Protein AF-A0A9D1F932-F1 (afdb_monomer_lite)

Radius of gyration: 26.01 Å; chains: 1; bounding box: 68×45×58 Å

Structure (mmCIF, N/CA/C/O backbone):
data_AF-A0A9D1F932-F1
#
_entry.id   AF-A0A9D1F932-F1
#
loop_
_atom_site.group_PDB
_atom_site.id
_atom_site.type_symbol
_atom_site.label_atom_id
_atom_site.label_alt_id
_atom_site.label_comp_id
_atom_site.label_asym_id
_atom_site.label_entity_id
_atom_site.label_seq_id
_atom_site.pdbx_PDB_ins_code
_atom_site.Cartn_x
_atom_site.Cartn_y
_atom_site.Cartn_z
_atom_site.occupancy
_atom_site.B_iso_or_equiv
_atom_site.auth_seq_id
_atom_site.auth_comp_id
_atom_site.auth_asym_id
_atom_site.auth_atom_id
_atom_site.pdbx_PDB_model_num
ATOM 1 N N . MET A 1 1 ? 0.247 29.437 -12.022 1.00 40.56 1 MET A N 1
ATOM 2 C CA . MET A 1 1 ? 0.370 27.967 -12.127 1.00 40.56 1 MET A CA 1
ATOM 3 C C . MET A 1 1 ? 1.839 27.618 -11.950 1.00 40.56 1 MET A C 1
ATOM 5 O O . MET A 1 1 ? 2.619 27.821 -12.871 1.00 40.56 1 MET A O 1
ATOM 9 N N . SER A 1 2 ? 2.241 27.250 -10.732 1.00 41.25 2 SER A N 1
ATOM 10 C CA . SER A 1 2 ? 3.641 26.940 -10.422 1.00 41.25 2 SER A CA 1
ATOM 11 C C . SER A 1 2 ? 3.965 25.544 -10.950 1.00 41.25 2 SER A C 1
ATOM 13 O O . SER A 1 2 ? 3.364 24.570 -10.504 1.00 41.25 2 SER A O 1
ATOM 15 N N . LYS A 1 3 ? 4.870 25.451 -11.930 1.00 50.62 3 LYS A N 1
ATOM 16 C CA . LYS A 1 3 ? 5.501 24.184 -12.307 1.00 50.62 3 LYS A CA 1
ATOM 17 C C . LYS A 1 3 ? 6.439 23.800 -11.163 1.00 50.62 3 LYS A C 1
ATOM 19 O O . LYS A 1 3 ? 7.508 24.391 -11.034 1.00 50.62 3 LYS A O 1
ATOM 24 N N . SER A 1 4 ? 6.029 22.860 -10.317 1.00 46.94 4 SER A N 1
ATOM 25 C CA . SER A 1 4 ? 6.925 22.259 -9.334 1.00 46.94 4 SER A CA 1
ATOM 26 C C . SER A 1 4 ? 7.898 21.300 -10.025 1.00 46.94 4 SER A C 1
ATOM 28 O O . SER A 1 4 ? 7.599 20.624 -11.008 1.00 46.94 4 SER A O 1
ATOM 30 N N . ASN A 1 5 ? 9.118 21.346 -9.521 1.00 41.16 5 ASN A N 1
ATOM 31 C CA . ASN A 1 5 ? 10.350 20.840 -10.088 1.00 41.16 5 ASN A CA 1
ATOM 32 C C . ASN A 1 5 ? 10.421 19.293 -10.083 1.00 41.16 5 ASN A C 1
ATOM 34 O O . ASN A 1 5 ? 10.670 18.687 -9.049 1.00 41.16 5 ASN A O 1
ATOM 38 N N . GLY A 1 6 ? 10.187 18.661 -11.238 1.00 43.94 6 GLY A N 1
ATOM 39 C CA . GLY A 1 6 ? 11.101 17.709 -11.898 1.00 43.94 6 GLY A CA 1
ATOM 40 C C . GLY A 1 6 ? 11.571 16.404 -11.233 1.00 43.94 6 GLY A C 1
ATOM 41 O O . GLY A 1 6 ? 12.282 15.655 -11.898 1.00 43.94 6 GLY A O 1
ATOM 42 N N . GLY A 1 7 ? 11.213 16.076 -9.993 1.00 55.88 7 GLY 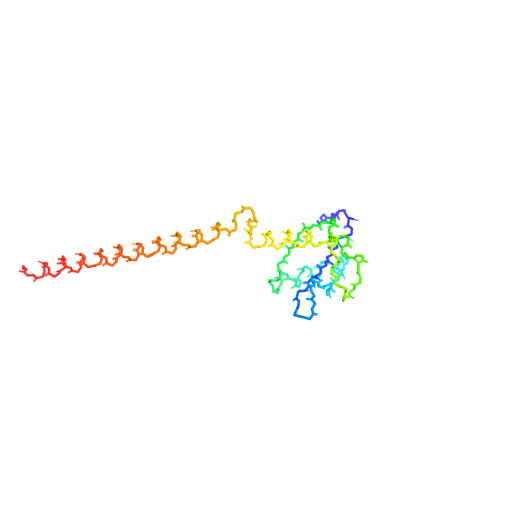A N 1
ATOM 43 C CA . GLY A 1 7 ? 11.316 14.690 -9.526 1.00 55.88 7 GLY A CA 1
ATOM 44 C C . GLY A 1 7 ? 10.251 13.881 -10.256 1.00 55.88 7 GLY A C 1
ATOM 45 O O . GLY A 1 7 ? 9.068 14.173 -10.093 1.00 55.88 7 GLY A O 1
ATOM 46 N N . ALA A 1 8 ? 10.634 12.933 -11.118 1.00 65.75 8 ALA A N 1
ATOM 47 C CA . ALA A 1 8 ? 9.661 12.111 -11.833 1.00 65.75 8 ALA A CA 1
ATOM 48 C C . ALA A 1 8 ? 8.780 11.386 -10.804 1.00 65.75 8 ALA A C 1
ATOM 50 O O . ALA A 1 8 ? 9.235 10.427 -10.189 1.00 65.75 8 ALA A O 1
ATOM 51 N N . ARG A 1 9 ? 7.550 11.877 -10.585 1.00 88.75 9 ARG A N 1
ATOM 52 C CA . ARG A 1 9 ? 6.581 11.269 -9.664 1.00 88.75 9 ARG A CA 1
ATOM 53 C C . ARG A 1 9 ? 6.374 9.819 -10.072 1.00 88.75 9 ARG A C 1
ATOM 55 O O . ARG A 1 9 ? 6.194 9.551 -11.259 1.00 88.75 9 ARG A O 1
ATOM 62 N N . ARG A 1 10 ? 6.419 8.907 -9.107 1.00 96.75 10 ARG A N 1
ATOM 63 C CA . ARG A 1 10 ? 6.234 7.470 -9.318 1.00 96.75 10 ARG A CA 1
ATOM 64 C C . ARG A 1 10 ? 5.051 7.000 -8.495 1.00 96.75 10 ARG A C 1
ATOM 66 O O . ARG A 1 10 ? 4.837 7.500 -7.397 1.00 96.75 10 ARG A O 1
ATOM 73 N N . ALA A 1 11 ? 4.303 6.050 -9.032 1.00 97.81 11 ALA A N 1
ATOM 74 C CA . ALA A 1 11 ? 3.234 5.380 -8.311 1.00 97.81 11 ALA A CA 1
ATOM 75 C C . ALA A 1 11 ? 3.286 3.892 -8.630 1.00 97.81 11 ALA A C 1
ATOM 77 O O . ALA A 1 11 ? 3.545 3.511 -9.774 1.00 97.81 11 ALA A O 1
ATOM 78 N N . VAL A 1 12 ? 3.035 3.074 -7.614 1.00 97.88 12 VAL A N 1
ATOM 79 C CA . VAL A 1 12 ? 2.965 1.619 -7.722 1.00 97.88 12 VAL A CA 1
ATOM 80 C C . VAL A 1 12 ? 1.724 1.163 -6.972 1.00 97.88 12 V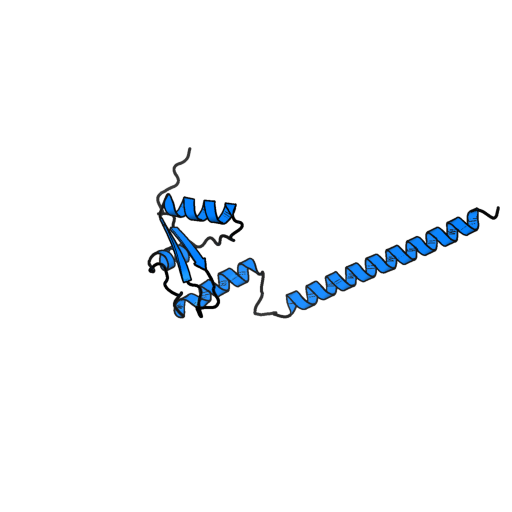AL A C 1
ATOM 82 O O . VAL A 1 12 ? 1.494 1.599 -5.846 1.00 97.88 12 VAL A O 1
ATOM 85 N N . ALA A 1 13 ? 0.922 0.309 -7.598 1.00 97.62 13 ALA A N 1
ATOM 86 C CA . ALA A 1 13 ? -0.228 -0.319 -6.968 1.00 97.62 13 ALA A CA 1
ATOM 87 C C . ALA A 1 13 ? 0.113 -1.766 -6.615 1.00 97.62 13 ALA A C 1
ATOM 89 O O . ALA A 1 13 ? 0.609 -2.521 -7.458 1.00 97.62 13 ALA A O 1
ATOM 90 N N . LEU A 1 14 ? -0.176 -2.136 -5.371 1.00 96.44 14 LEU A N 1
ATOM 91 C CA . LEU A 1 14 ? 0.036 -3.474 -4.836 1.00 96.44 14 LEU A CA 1
ATOM 92 C C . LEU A 1 14 ? -1.307 -4.160 -4.606 1.00 96.44 14 LEU A C 1
ATOM 94 O O . LEU A 1 14 ? -2.266 -3.526 -4.164 1.00 96.44 14 LEU A O 1
ATOM 98 N N . GLN A 1 15 ? -1.357 -5.461 -4.861 1.00 94.81 15 GLN A N 1
ATOM 99 C CA . GLN A 1 15 ? -2.515 -6.296 -4.575 1.00 94.81 15 GLN A CA 1
ATOM 100 C C . GLN A 1 15 ? -2.101 -7.506 -3.752 1.00 94.81 15 GLN A C 1
ATOM 102 O O . GLN A 1 15 ? -1.155 -8.203 -4.100 1.00 94.81 15 GLN A O 1
ATOM 107 N N . TYR A 1 16 ? -2.844 -7.776 -2.684 1.00 91.31 16 TYR A N 1
ATOM 108 C CA . TYR A 1 16 ? -2.760 -9.039 -1.961 1.00 91.31 16 TYR A CA 1
ATOM 109 C C . TYR A 1 16 ? -3.890 -9.958 -2.436 1.00 91.31 16 TYR A C 1
ATOM 111 O O . TYR A 1 16 ? -5.044 -9.531 -2.501 1.00 91.31 16 TYR A O 1
ATOM 119 N N . GLY A 1 17 ? -3.564 -11.199 -2.785 1.00 86.62 17 GLY A N 1
ATOM 120 C CA . GLY A 1 17 ? -4.517 -12.209 -3.248 1.00 86.62 17 GLY A CA 1
ATOM 121 C C . GLY A 1 17 ? -4.279 -13.542 -2.547 1.00 86.62 17 GLY A C 1
ATOM 122 O O . GLY A 1 17 ? -3.256 -13.729 -1.902 1.00 86.62 17 GLY A O 1
ATOM 123 N N . THR A 1 18 ? -5.214 -14.482 -2.667 1.00 86.44 18 THR A N 1
ATOM 124 C CA . THR A 1 18 ? -5.092 -15.814 -2.040 1.00 86.44 18 THR A CA 1
ATOM 125 C C . THR A 1 18 ? -4.105 -16.740 -2.751 1.00 86.44 18 THR A C 1
ATOM 127 O O . THR A 1 18 ? -3.733 -17.769 -2.200 1.00 86.44 18 THR A O 1
ATOM 130 N N . GLU A 1 19 ? -3.727 -16.411 -3.986 1.00 87.62 19 GLU A N 1
ATOM 131 C CA . GLU A 1 19 ? -2.835 -17.222 -4.826 1.00 87.62 19 GLU A CA 1
ATOM 132 C C . GLU A 1 19 ? -1.349 -16.963 -4.539 1.00 87.62 19 GLU A C 1
ATOM 134 O O . GLU A 1 19 ? -0.508 -17.803 -4.852 1.00 87.62 19 GLU A O 1
ATOM 139 N N . HIS A 1 20 ? -1.036 -15.826 -3.915 1.00 86.44 20 HIS A N 1
ATOM 140 C CA . HIS A 1 20 ? 0.324 -15.350 -3.688 1.00 86.44 20 HIS A CA 1
ATOM 141 C C . HIS A 1 20 ? 0.618 -15.235 -2.197 1.00 86.44 20 HIS A C 1
ATOM 143 O O . HIS A 1 20 ? -0.256 -14.894 -1.400 1.00 86.44 20 HIS A O 1
ATOM 149 N N . SER A 1 21 ? 1.863 -15.514 -1.812 1.00 87.19 21 SER A N 1
ATOM 150 C CA . SER A 1 21 ? 2.280 -15.409 -0.406 1.00 87.19 21 SER A CA 1
ATOM 151 C C . SER A 1 21 ? 2.613 -13.966 -0.015 1.00 87.19 21 SER A C 1
ATOM 153 O O . SER A 1 21 ? 2.445 -13.587 1.147 1.00 87.19 21 SER A O 1
ATOM 155 N N . ALA A 1 22 ? 3.018 -13.146 -0.988 1.00 92.88 22 ALA A N 1
ATOM 156 C CA . ALA A 1 22 ? 3.281 -11.720 -0.840 1.00 92.88 22 ALA A CA 1
ATOM 157 C C . ALA A 1 22 ? 2.373 -10.867 -1.745 1.00 92.88 22 ALA A C 1
ATOM 159 O O . ALA A 1 22 ? 1.797 -11.377 -2.709 1.00 92.88 22 ALA A O 1
ATOM 160 N N . PRO A 1 23 ? 2.246 -9.551 -1.478 1.00 94.81 23 PRO A N 1
ATOM 161 C CA . PRO A 1 23 ? 1.599 -8.654 -2.422 1.00 94.81 23 PRO A CA 1
ATOM 162 C C . PRO A 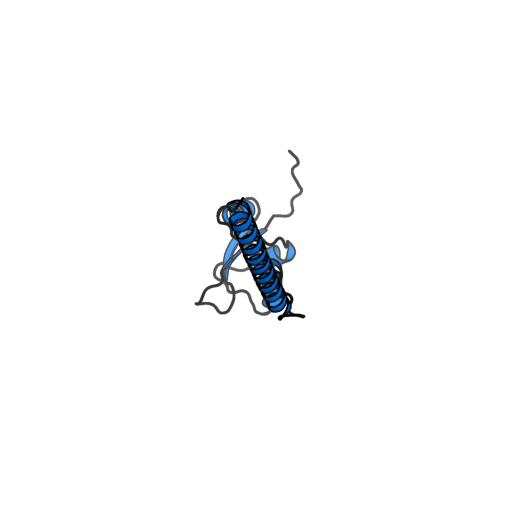1 23 ? 2.310 -8.663 -3.778 1.00 94.81 23 PRO A C 1
ATOM 164 O O . PRO A 1 23 ? 3.529 -8.813 -3.861 1.00 94.81 23 PRO A O 1
ATOM 167 N N . VAL A 1 24 ? 1.544 -8.436 -4.836 1.00 96.62 24 VAL A N 1
ATOM 168 C CA . VAL A 1 24 ? 2.012 -8.384 -6.220 1.00 96.62 24 VAL A CA 1
ATOM 169 C C . VAL A 1 24 ? 1.865 -6.972 -6.766 1.00 96.62 24 VAL A C 1
ATOM 171 O O . VAL A 1 24 ? 0.904 -6.267 -6.450 1.00 96.62 24 VAL A O 1
ATOM 174 N N . ILE A 1 25 ? 2.800 -6.559 -7.618 1.00 97.06 25 ILE A N 1
ATOM 175 C CA . ILE A 1 25 ? 2.711 -5.287 -8.336 1.00 97.06 25 ILE A CA 1
ATOM 176 C C . ILE A 1 25 ? 1.729 -5.421 -9.500 1.00 97.06 25 ILE A C 1
ATOM 178 O O . ILE A 1 25 ? 1.997 -6.129 -10.467 1.00 97.06 25 ILE A O 1
ATOM 182 N N . ILE A 1 26 ? 0.615 -4.693 -9.440 1.00 97.00 26 ILE A N 1
ATOM 183 C CA . ILE A 1 26 ? -0.438 -4.734 -10.470 1.00 97.00 26 ILE A CA 1
ATOM 184 C C . ILE A 1 26 ? -0.457 -3.497 -11.371 1.00 97.00 26 ILE A C 1
ATOM 186 O O . ILE A 1 26 ? -0.982 -3.547 -12.481 1.00 97.00 26 ILE A O 1
ATOM 190 N N . ALA A 1 27 ? 0.146 -2.393 -10.928 1.00 97.56 27 ALA A N 1
ATOM 191 C CA . ALA A 1 27 ? 0.368 -1.214 -11.755 1.00 97.56 27 ALA A CA 1
ATOM 192 C C . ALA A 1 27 ? 1.640 -0.485 -11.315 1.00 97.56 27 ALA A C 1
ATOM 194 O O . ALA A 1 27 ? 1.975 -0.463 -10.133 1.00 97.56 27 ALA A O 1
ATOM 195 N N . SER A 1 28 ? 2.326 0.146 -12.262 1.00 97.12 28 SER A N 1
ATOM 196 C CA . SER A 1 28 ? 3.488 1.000 -12.016 1.00 97.12 28 SER A CA 1
ATOM 197 C C . SER A 1 28 ? 3.521 2.094 -13.078 1.00 97.12 28 SER A C 1
ATOM 199 O O . SER A 1 28 ? 3.205 1.846 -14.244 1.00 97.12 28 SER A O 1
ATOM 201 N N . GLY A 1 29 ? 3.869 3.315 -12.688 1.00 95.56 29 GLY A N 1
ATOM 202 C CA . GLY A 1 29 ? 3.883 4.449 -13.600 1.00 95.56 29 GLY A CA 1
ATOM 203 C C . GLY A 1 29 ? 4.781 5.584 -13.142 1.00 95.56 29 GLY A C 1
ATOM 204 O O . GLY A 1 29 ? 5.169 5.675 -11.977 1.00 95.56 29 GLY A O 1
ATOM 205 N N . MET A 1 30 ? 5.094 6.471 -14.087 1.00 95.69 30 MET A N 1
ATOM 206 C CA . MET A 1 30 ? 5.869 7.689 -13.856 1.00 95.69 30 MET A CA 1
ATOM 207 C C . MET A 1 30 ? 5.178 8.907 -14.473 1.00 95.69 30 MET A C 1
ATOM 209 O O . MET A 1 30 ? 4.451 8.779 -15.462 1.00 95.69 30 MET A O 1
ATOM 213 N N . GLY A 1 31 ? 5.428 10.092 -13.915 1.00 94.62 31 GLY A N 1
ATOM 214 C CA . GLY A 1 31 ? 4.879 11.356 -14.410 1.00 94.62 31 GLY A CA 1
ATOM 215 C C . GLY A 1 31 ? 3.354 11.303 -14.507 1.00 94.62 31 GLY A C 1
ATOM 216 O O . GLY A 1 31 ? 2.689 10.894 -13.561 1.00 94.62 31 GLY A O 1
ATOM 217 N N . ASN A 1 32 ? 2.805 11.644 -15.674 1.00 95.06 32 ASN A N 1
ATOM 218 C CA . ASN A 1 32 ? 1.356 11.661 -15.908 1.00 95.06 32 ASN A CA 1
ATOM 219 C C . ASN A 1 32 ? 0.681 10.302 -15.640 1.00 95.06 32 ASN A C 1
ATOM 221 O O . ASN A 1 32 ? -0.460 10.264 -15.191 1.00 95.06 32 ASN A O 1
ATOM 225 N N . LEU A 1 33 ? 1.369 9.180 -15.893 1.00 95.88 33 LEU A N 1
ATOM 226 C CA . LEU A 1 33 ? 0.802 7.860 -15.602 1.00 95.88 33 LEU A CA 1
ATOM 227 C C . LEU A 1 33 ? 0.727 7.611 -14.092 1.00 95.88 33 LEU A C 1
ATOM 229 O O . LEU A 1 33 ? -0.264 7.067 -13.618 1.00 95.88 33 LEU A O 1
ATOM 233 N N . ALA A 1 34 ? 1.740 8.045 -13.335 1.00 97.19 34 ALA A N 1
ATOM 234 C CA . ALA A 1 34 ? 1.702 7.974 -11.876 1.00 97.19 34 ALA A CA 1
ATOM 235 C C . ALA A 1 34 ? 0.546 8.809 -11.312 1.00 97.19 34 ALA A C 1
ATOM 237 O O . ALA A 1 34 ? -0.175 8.348 -10.432 1.00 97.19 34 ALA A O 1
ATOM 238 N N . GLU A 1 35 ? 0.331 10.007 -11.863 1.00 95.75 35 GLU A N 1
ATOM 239 C CA . GLU A 1 35 ? -0.803 10.863 -11.503 1.00 95.75 35 GLU A CA 1
ATOM 240 C C . GLU A 1 35 ? -2.136 10.158 -11.749 1.00 95.75 35 GLU A C 1
ATOM 242 O O . GLU A 1 35 ? -2.983 10.142 -10.859 1.00 95.75 35 GLU A O 1
ATOM 247 N N . LYS A 1 36 ? -2.290 9.495 -12.903 1.00 97.50 36 LYS A N 1
ATOM 248 C CA . LYS A 1 36 ? -3.525 8.772 -13.215 1.00 97.50 36 LYS A CA 1
ATOM 249 C C . LYS A 1 36 ? -3.753 7.558 -12.312 1.00 97.50 36 LYS A C 1
ATOM 251 O O . LYS A 1 36 ? -4.893 7.291 -11.949 1.00 97.50 36 LYS A O 1
ATOM 256 N N . ILE A 1 37 ? -2.694 6.843 -11.921 1.00 97.94 37 ILE A N 1
ATOM 257 C CA . ILE A 1 37 ? -2.790 5.730 -10.959 1.00 97.94 37 ILE A CA 1
ATOM 258 C C . ILE A 1 37 ? -3.325 6.238 -9.615 1.00 97.94 37 ILE A C 1
ATOM 260 O O . ILE A 1 37 ? -4.251 5.649 -9.065 1.00 97.94 37 ILE A O 1
ATOM 264 N N . VAL A 1 38 ? -2.773 7.344 -9.107 1.00 97.12 38 VAL A N 1
ATOM 265 C CA . VAL A 1 38 ? -3.195 7.954 -7.835 1.00 97.12 38 VAL A CA 1
ATOM 266 C C . VAL A 1 38 ? -4.630 8.481 -7.916 1.00 97.12 38 VAL A C 1
ATOM 268 O O . VAL A 1 38 ? -5.409 8.272 -6.990 1.00 97.12 38 VAL A O 1
ATOM 271 N N . GLU A 1 39 ? -4.998 9.124 -9.025 1.00 97.69 39 GLU A N 1
ATOM 272 C CA . GLU A 1 39 ? -6.362 9.604 -9.276 1.00 97.69 39 GLU A CA 1
ATOM 273 C C . GLU A 1 39 ? -7.369 8.447 -9.219 1.00 97.69 39 GLU A C 1
ATOM 275 O O . GLU A 1 39 ? -8.300 8.483 -8.418 1.00 97.69 39 GLU A O 1
ATOM 280 N N . VAL A 1 40 ? -7.128 7.374 -9.981 1.00 98.12 40 VAL A N 1
ATOM 281 C CA . VAL A 1 40 ? -8.005 6.192 -10.008 1.00 98.12 40 VAL A CA 1
ATOM 282 C C . VAL A 1 40 ? -8.063 5.509 -8.640 1.00 98.12 40 VAL A C 1
ATOM 284 O O . VAL A 1 40 ? -9.140 5.095 -8.211 1.00 98.12 40 VAL A O 1
ATOM 287 N N . ALA A 1 41 ? -6.937 5.405 -7.928 1.00 97.94 41 ALA A N 1
ATOM 288 C CA . ALA A 1 41 ? -6.909 4.864 -6.572 1.00 97.94 41 ALA A CA 1
ATOM 289 C C . ALA A 1 41 ? -7.816 5.675 -5.630 1.00 97.94 41 ALA A C 1
ATOM 291 O O . ALA A 1 41 ? -8.670 5.098 -4.955 1.00 97.94 41 ALA A O 1
ATOM 292 N N . SER A 1 42 ? -7.700 7.006 -5.649 1.00 97.38 42 SER A N 1
ATOM 293 C CA . SER A 1 42 ? -8.526 7.894 -4.827 1.00 97.38 42 SER A CA 1
ATOM 294 C C . SER A 1 42 ? -10.011 7.806 -5.180 1.00 97.38 42 SER A C 1
ATOM 296 O O . SER A 1 42 ? -10.845 7.788 -4.278 1.00 97.38 42 SER A O 1
ATOM 298 N N . GLU A 1 43 ? -10.355 7.738 -6.468 1.00 98.12 43 GLU A N 1
ATOM 299 C CA . GLU A 1 43 ? -11.744 7.617 -6.937 1.00 98.12 43 GLU A CA 1
ATOM 300 C C . GLU A 1 43 ? -12.406 6.314 -6.469 1.00 98.12 43 GLU A C 1
ATOM 302 O O . GLU A 1 43 ? -13.614 6.278 -6.242 1.00 98.12 43 GLU A O 1
ATOM 307 N N . ASN A 1 44 ? -11.617 5.252 -6.289 1.00 98.12 44 ASN A N 1
ATOM 308 C CA . ASN A 1 44 ? -12.095 3.928 -5.891 1.00 98.12 44 ASN A CA 1
ATOM 309 C C . ASN A 1 44 ? -11.894 3.628 -4.396 1.00 98.12 44 ASN A C 1
ATOM 311 O O . ASN A 1 44 ? -12.126 2.500 -3.962 1.00 98.12 44 ASN A O 1
ATOM 315 N N . GLY A 1 45 ? -11.458 4.608 -3.598 1.00 96.88 45 GLY A N 1
ATOM 316 C CA . GLY A 1 45 ? -11.224 4.423 -2.163 1.00 96.88 45 GLY A CA 1
ATOM 317 C C . GLY A 1 45 ? -10.055 3.487 -1.835 1.00 96.88 45 GLY A C 1
ATOM 318 O O . GLY A 1 45 ? -10.015 2.914 -0.747 1.00 96.88 45 GLY A O 1
ATOM 319 N N . VAL A 1 46 ? -9.107 3.317 -2.760 1.00 96.94 46 VAL A N 1
ATOM 320 C CA . VAL A 1 46 ? -7.860 2.590 -2.507 1.00 96.94 46 VAL A CA 1
ATOM 321 C C . VAL A 1 46 ? -6.933 3.500 -1.691 1.00 96.94 46 VAL A C 1
ATOM 323 O O . VAL A 1 46 ? -6.668 4.628 -2.114 1.00 96.94 46 VAL A O 1
ATOM 326 N N . PRO A 1 47 ? -6.435 3.053 -0.526 1.00 95.75 47 PRO A N 1
ATOM 327 C CA . PRO A 1 47 ? -5.588 3.876 0.329 1.00 95.75 47 PRO A CA 1
ATOM 328 C C . PRO A 1 47 ? -4.241 4.182 -0.344 1.00 95.75 47 PRO A C 1
ATOM 330 O O . PRO A 1 47 ? -3.624 3.310 -0.955 1.00 95.75 47 PRO A O 1
ATOM 333 N N . ILE A 1 48 ? -3.779 5.429 -0.216 1.00 96.69 48 ILE A N 1
ATOM 334 C CA . ILE A 1 48 ? -2.541 5.926 -0.833 1.00 96.69 48 ILE A CA 1
ATOM 335 C C . ILE A 1 48 ? -1.517 6.209 0.265 1.00 96.69 48 ILE A C 1
ATOM 337 O O . ILE A 1 48 ? -1.799 6.954 1.203 1.00 96.69 48 ILE A O 1
ATOM 341 N N . TYR A 1 49 ? -0.334 5.608 0.140 1.00 96.31 49 TYR A N 1
ATOM 342 C CA . TYR A 1 49 ? 0.808 5.826 1.025 1.00 96.31 49 TYR A CA 1
ATOM 343 C C . TYR A 1 49 ? 1.914 6.554 0.257 1.00 96.31 49 TYR A C 1
ATOM 345 O O . TYR A 1 49 ? 2.316 6.107 -0.819 1.00 96.31 49 TYR A O 1
ATOM 353 N N . GLU A 1 50 ? 2.387 7.683 0.785 1.00 95.12 50 GLU A N 1
ATOM 354 C CA . GLU A 1 50 ? 3.390 8.516 0.120 1.00 95.12 50 GLU A CA 1
ATOM 355 C C . GLU A 1 50 ? 4.794 8.227 0.663 1.00 95.12 50 GLU A C 1
ATOM 357 O O . GLU A 1 50 ? 5.158 8.669 1.750 1.00 95.12 50 GLU A O 1
ATOM 362 N N . ASP A 1 51 ? 5.598 7.518 -0.131 1.00 95.19 51 ASP A N 1
ATOM 363 C CA . ASP A 1 51 ? 7.031 7.327 0.104 1.00 95.19 51 ASP A CA 1
ATOM 364 C C . ASP A 1 51 ? 7.782 7.337 -1.234 1.00 95.19 51 ASP A C 1
ATOM 366 O O . ASP A 1 51 ? 7.654 6.431 -2.063 1.00 95.19 51 ASP A O 1
ATOM 370 N N . ASN A 1 52 ? 8.588 8.379 -1.448 1.00 92.69 52 ASN A N 1
ATOM 371 C CA . ASN A 1 52 ? 9.338 8.566 -2.690 1.00 92.69 52 ASN A CA 1
ATOM 372 C C . ASN A 1 52 ? 10.407 7.486 -2.918 1.00 92.69 52 ASN A C 1
ATOM 374 O O . ASN A 1 52 ? 10.640 7.081 -4.062 1.00 92.69 52 ASN A O 1
ATOM 378 N N . SER A 1 53 ? 11.073 7.035 -1.856 1.00 93.75 53 SER A N 1
ATOM 379 C CA . SER A 1 53 ? 12.152 6.050 -1.939 1.00 93.75 53 SER A CA 1
ATOM 380 C C . SER A 1 53 ? 11.579 4.679 -2.268 1.00 93.75 53 SER A C 1
ATOM 382 O O . SER A 1 53 ? 12.010 4.043 -3.233 1.00 93.75 53 SER A O 1
ATOM 384 N N . LEU A 1 54 ? 10.547 4.261 -1.534 1.00 95.00 54 LEU A N 1
ATOM 385 C CA . LEU A 1 54 ? 9.878 2.985 -1.744 1.00 95.00 54 LEU A CA 1
ATOM 386 C C . LEU A 1 54 ? 9.188 2.935 -3.108 1.00 95.00 54 LEU A C 1
ATOM 388 O O . LEU A 1 54 ? 9.391 1.977 -3.852 1.00 95.00 54 LEU A O 1
ATOM 392 N N . ALA A 1 55 ? 8.463 3.988 -3.503 1.00 95.75 55 ALA A N 1
ATOM 393 C CA . ALA A 1 55 ? 7.865 4.064 -4.836 1.00 95.75 55 ALA A CA 1
ATOM 394 C C . ALA A 1 55 ? 8.930 3.960 -5.941 1.00 95.75 55 ALA A C 1
ATOM 396 O O . ALA A 1 55 ? 8.708 3.308 -6.962 1.00 95.75 55 ALA A O 1
ATOM 397 N N . THR A 1 56 ? 10.113 4.549 -5.736 1.00 95.00 56 THR A N 1
ATOM 398 C CA . THR A 1 56 ? 11.230 4.446 -6.684 1.00 95.00 56 THR A CA 1
ATOM 399 C C . THR A 1 56 ? 11.776 3.031 -6.789 1.00 95.00 56 THR A C 1
ATOM 401 O O . THR A 1 56 ? 11.980 2.565 -7.910 1.00 95.00 56 THR A O 1
ATOM 404 N N . VAL A 1 57 ? 11.981 2.338 -5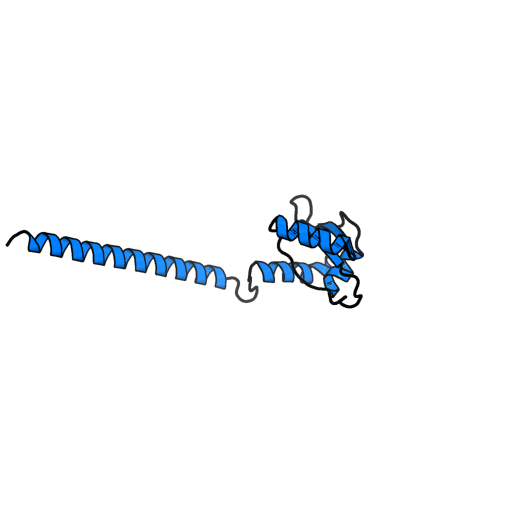.670 1.00 95.00 57 VAL A N 1
ATOM 405 C CA . VAL A 1 57 ? 12.450 0.943 -5.660 1.00 95.00 57 VAL A CA 1
ATOM 406 C C . VAL A 1 57 ? 11.413 0.022 -6.302 1.00 95.00 57 VAL A C 1
ATOM 408 O O . VAL A 1 57 ? 11.728 -0.683 -7.258 1.00 95.00 57 VAL A O 1
ATOM 411 N N . LEU A 1 58 ? 10.160 0.085 -5.851 1.00 95.88 58 LEU A N 1
ATOM 412 C CA . LEU A 1 58 ? 9.088 -0.788 -6.334 1.00 95.88 58 LEU A CA 1
ATOM 413 C C . LEU A 1 58 ? 8.784 -0.572 -7.819 1.00 95.88 58 LEU A C 1
ATOM 415 O O . LEU A 1 58 ? 8.522 -1.520 -8.547 1.00 95.88 58 LEU A O 1
ATOM 419 N N . SER A 1 59 ? 8.869 0.665 -8.309 1.00 95.31 59 SER A N 1
ATOM 420 C CA . SER A 1 59 ? 8.580 0.960 -9.719 1.00 95.31 59 SER A CA 1
ATOM 421 C C . SER A 1 59 ? 9.597 0.386 -10.713 1.00 95.31 59 SER A C 1
ATOM 423 O O . SER A 1 59 ? 9.328 0.390 -11.912 1.00 95.31 59 SER A O 1
ATOM 425 N N . GLN A 1 60 ? 10.769 -0.054 -10.239 1.00 93.94 60 GLN A N 1
ATOM 426 C CA . GLN A 1 60 ? 11.790 -0.717 -11.060 1.00 93.94 60 GLN A CA 1
ATOM 427 C C . GLN A 1 60 ? 11.514 -2.214 -11.229 1.00 93.94 60 GLN A C 1
ATOM 429 O O . GLN A 1 60 ? 12.192 -2.879 -12.009 1.00 93.94 60 GLN A O 1
ATOM 434 N N . MET A 1 61 ? 10.544 -2.750 -10.493 1.00 95.12 61 MET A N 1
ATOM 435 C CA . MET A 1 61 ? 10.163 -4.149 -10.558 1.00 95.12 61 MET A CA 1
ATOM 436 C C . MET A 1 61 ? 9.128 -4.394 -11.661 1.00 95.12 61 MET A C 1
ATOM 438 O O . MET A 1 61 ? 8.402 -3.495 -12.090 1.00 95.12 61 MET A O 1
ATOM 442 N N . GLU A 1 62 ? 9.067 -5.642 -12.116 1.00 94.62 62 GLU A N 1
ATOM 443 C CA . GLU A 1 62 ? 8.146 -6.073 -13.164 1.00 94.62 62 GLU A CA 1
ATOM 444 C C . GLU A 1 62 ? 6.706 -6.184 -12.645 1.00 94.62 62 GLU A C 1
ATOM 446 O O . GLU A 1 62 ? 6.461 -6.573 -11.500 1.00 94.62 62 GLU A O 1
ATOM 451 N N . LEU A 1 63 ? 5.742 -5.868 -13.514 1.00 96.12 63 LEU A N 1
ATOM 452 C CA . LEU A 1 63 ? 4.326 -6.123 -13.251 1.00 96.12 63 LEU A CA 1
ATOM 453 C C . LEU A 1 63 ? 4.084 -7.629 -13.083 1.00 96.12 63 LEU A C 1
ATOM 455 O O . LEU A 1 63 ? 4.678 -8.441 -13.788 1.00 96.12 63 LEU A O 1
ATOM 459 N N . GLY A 1 64 ? 3.191 -7.998 -12.168 1.00 94.12 64 GLY A N 1
ATOM 460 C CA . GLY A 1 64 ? 2.886 -9.391 -11.840 1.00 94.12 64 GLY A CA 1
ATOM 461 C C . GLY A 1 64 ? 3.909 -10.052 -10.914 1.00 94.12 64 GLY A C 1
ATOM 462 O O . GLY A 1 64 ? 3.728 -11.207 -10.538 1.00 94.12 64 GLY A O 1
ATOM 463 N N . ARG A 1 65 ? 4.966 -9.338 -10.510 1.00 94.12 65 ARG A N 1
ATOM 464 C CA . ARG A 1 65 ? 5.973 -9.859 -9.587 1.00 94.12 65 ARG A CA 1
ATOM 465 C C . ARG A 1 65 ? 5.542 -9.686 -8.130 1.00 94.12 65 ARG A C 1
ATOM 467 O O . ARG A 1 65 ? 5.093 -8.606 -7.738 1.00 94.12 65 ARG A O 1
ATOM 474 N N . GLU A 1 66 ? 5.740 -10.736 -7.336 1.00 95.69 66 GLU A N 1
ATOM 475 C CA . GLU A 1 66 ? 5.646 -10.678 -5.874 1.00 95.69 66 GLU A CA 1
ATOM 476 C C . GLU A 1 66 ? 6.730 -9.764 -5.285 1.00 95.69 66 GLU A C 1
ATOM 478 O O . GLU A 1 66 ? 7.863 -9.699 -5.782 1.00 95.69 66 GLU A O 1
ATOM 483 N N . ILE A 1 67 ? 6.386 -9.050 -4.213 1.00 96.06 67 ILE A N 1
ATOM 484 C CA . ILE A 1 67 ? 7.369 -8.301 -3.432 1.00 96.06 67 ILE A CA 1
ATOM 485 C C . ILE A 1 67 ? 8.405 -9.284 -2.860 1.00 96.06 67 ILE A C 1
ATOM 487 O O . ILE A 1 67 ? 8.014 -10.315 -2.323 1.00 96.06 67 ILE A O 1
ATOM 491 N N . PRO A 1 68 ? 9.715 -9.006 -2.974 1.00 94.81 68 PRO A N 1
ATOM 492 C CA . PRO A 1 68 ? 10.746 -9.871 -2.419 1.00 94.81 68 PRO A CA 1
ATOM 493 C C . PRO A 1 68 ? 10.831 -9.723 -0.891 1.00 94.81 68 PRO A C 1
ATOM 495 O O . PRO A 1 68 ? 10.469 -8.681 -0.336 1.00 94.81 68 PRO A O 1
ATOM 498 N N . GLU A 1 69 ? 11.330 -10.758 -0.211 1.00 95.06 69 GLU A N 1
ATOM 499 C CA . GLU A 1 69 ? 11.347 -10.836 1.258 1.00 95.06 69 GLU A CA 1
ATOM 500 C C . GLU A 1 69 ? 12.080 -9.661 1.915 1.00 95.06 69 GLU A C 1
ATOM 502 O O . GLU A 1 69 ? 11.662 -9.167 2.964 1.00 95.06 69 GLU A O 1
ATOM 507 N N . GLU A 1 70 ? 13.130 -9.145 1.275 1.00 95.00 70 GLU A N 1
ATOM 508 C CA . GLU A 1 70 ? 13.918 -8.020 1.781 1.00 95.00 70 GLU A CA 1
ATOM 509 C C . GLU A 1 70 ? 13.095 -6.727 1.899 1.00 95.00 70 GLU A C 1
ATOM 511 O O . GLU A 1 70 ? 13.463 -5.828 2.655 1.00 95.00 70 GLU A O 1
ATOM 516 N N . LEU A 1 71 ? 11.972 -6.627 1.178 1.00 95.25 71 LEU A N 1
ATOM 517 C CA . LEU A 1 71 ? 11.066 -5.478 1.209 1.00 95.25 71 LEU A CA 1
ATOM 518 C C . LEU A 1 71 ? 9.828 -5.702 2.087 1.00 95.25 71 LEU A C 1
ATOM 520 O O . LEU A 1 71 ? 9.026 -4.779 2.240 1.00 95.25 71 LEU A O 1
ATOM 524 N N . TYR A 1 72 ? 9.665 -6.872 2.713 1.00 94.94 72 TYR A N 1
ATOM 525 C CA . TYR A 1 72 ? 8.500 -7.148 3.563 1.00 94.94 72 TYR A CA 1
ATOM 526 C C . TYR A 1 72 ? 8.367 -6.171 4.726 1.00 94.94 72 TYR A C 1
ATOM 528 O O . TYR A 1 72 ? 7.251 -5.778 5.049 1.00 94.94 72 TYR A O 1
ATOM 536 N N . GLY A 1 73 ? 9.481 -5.730 5.317 1.00 94.50 73 GLY A N 1
ATOM 537 C CA . GLY A 1 73 ? 9.457 -4.730 6.388 1.00 94.50 73 GLY A CA 1
ATOM 538 C C . GLY A 1 73 ? 8.741 -3.444 5.964 1.00 94.50 73 GLY A C 1
ATOM 539 O O . GLY A 1 73 ? 7.801 -3.019 6.630 1.00 94.50 73 GLY A O 1
ATOM 540 N N . ALA A 1 74 ? 9.104 -2.894 4.802 1.00 94.75 74 ALA A N 1
ATOM 541 C CA . ALA A 1 74 ? 8.485 -1.682 4.262 1.00 94.75 74 ALA A CA 1
ATOM 542 C C . ALA A 1 74 ? 6.992 -1.880 3.948 1.00 94.75 74 ALA A C 1
ATOM 544 O O . ALA A 1 74 ? 6.169 -1.001 4.192 1.00 94.75 74 ALA A O 1
ATOM 545 N N . ILE A 1 75 ? 6.615 -3.058 3.444 1.00 94.56 75 ILE A N 1
ATOM 546 C CA . ILE A 1 75 ? 5.208 -3.396 3.205 1.00 94.56 75 ILE A CA 1
ATOM 547 C C . ILE A 1 75 ? 4.418 -3.473 4.516 1.00 94.56 75 ILE A C 1
ATOM 549 O O . ILE A 1 75 ? 3.301 -2.961 4.597 1.00 94.56 75 ILE A O 1
ATOM 553 N N . VAL A 1 76 ? 4.981 -4.094 5.555 1.00 93.94 76 VAL A N 1
ATOM 554 C CA . VAL A 1 76 ? 4.351 -4.167 6.878 1.00 93.94 76 VAL A CA 1
ATOM 555 C C . VAL A 1 76 ? 4.147 -2.767 7.448 1.00 93.94 76 VAL A C 1
ATOM 557 O O . VAL A 1 76 ? 3.058 -2.488 7.937 1.00 93.94 76 VAL A O 1
ATOM 560 N N . GLU A 1 77 ? 5.126 -1.870 7.330 1.00 93.31 77 GLU A N 1
ATOM 561 C CA . GLU A 1 77 ? 5.003 -0.477 7.785 1.00 93.31 77 GLU A CA 1
ATOM 562 C C . GLU A 1 77 ? 3.804 0.249 7.156 1.00 93.31 77 GLU A C 1
ATOM 564 O O . GLU A 1 77 ? 3.065 0.936 7.868 1.00 93.31 77 GLU A O 1
ATOM 569 N N . ILE A 1 78 ? 3.533 0.029 5.864 1.00 94.50 78 ILE A N 1
ATOM 570 C CA . ILE A 1 78 ? 2.337 0.565 5.191 1.00 94.50 78 ILE A CA 1
ATOM 571 C C . ILE A 1 78 ? 1.055 0.050 5.863 1.00 94.50 78 ILE A C 1
ATOM 573 O O . ILE A 1 78 ? 0.127 0.820 6.129 1.00 94.50 78 ILE A O 1
ATOM 577 N N . TYR A 1 79 ? 0.984 -1.247 6.169 1.00 92.31 79 TYR A N 1
ATOM 578 C CA . TYR A 1 79 ? -0.183 -1.820 6.843 1.00 92.31 79 TYR A CA 1
ATOM 579 C C . TYR A 1 79 ? -0.332 -1.318 8.279 1.00 92.31 79 TYR A C 1
ATOM 581 O O . TYR A 1 79 ? -1.450 -1.011 8.692 1.00 92.31 79 TYR A O 1
ATOM 589 N N . LEU A 1 80 ? 0.766 -1.191 9.030 1.00 92.69 80 LEU A N 1
ATOM 590 C CA . LEU A 1 80 ? 0.748 -0.620 10.380 1.00 92.69 80 LEU A CA 1
ATOM 591 C C . LEU A 1 80 ? 0.190 0.801 10.361 1.00 92.69 80 LEU A C 1
ATOM 593 O O . LEU A 1 80 ? -0.663 1.128 11.186 1.00 92.69 80 LEU A O 1
ATOM 597 N N . TYR A 1 81 ? 0.615 1.608 9.385 1.00 92.56 81 TYR A N 1
ATOM 598 C CA . TYR A 1 81 ? 0.132 2.969 9.193 1.00 92.56 81 TYR A CA 1
ATOM 599 C C . TYR A 1 81 ? -1.389 3.013 8.987 1.00 92.56 81 TYR A C 1
ATOM 601 O O . TYR A 1 81 ? -2.087 3.714 9.719 1.00 92.56 81 TYR A O 1
ATOM 609 N N . PHE A 1 82 ? -1.932 2.229 8.051 1.00 92.62 82 PHE A N 1
ATOM 610 C CA . PHE A 1 82 ? -3.372 2.258 7.764 1.00 92.62 82 PHE A CA 1
ATOM 611 C C . PHE A 1 82 ? -4.236 1.601 8.840 1.00 92.62 82 PHE A C 1
ATOM 613 O O . PHE A 1 82 ? -5.355 2.048 9.090 1.00 92.62 82 PHE A O 1
ATOM 620 N N . LEU A 1 83 ? -3.739 0.546 9.483 1.00 90.12 83 LEU A N 1
ATOM 621 C CA . LEU A 1 83 ? -4.461 -0.145 10.551 1.00 90.12 83 LEU A CA 1
ATOM 622 C C . LEU A 1 83 ? -4.320 0.561 11.903 1.00 90.12 83 LEU A C 1
ATOM 624 O O . LEU A 1 83 ? -5.000 0.172 12.854 1.00 90.12 83 LEU A O 1
ATOM 628 N N . ASN A 1 84 ? -3.443 1.568 12.001 1.00 87.69 84 ASN A N 1
ATOM 629 C CA . ASN A 1 84 ? -3.008 2.182 13.255 1.00 87.69 84 ASN A CA 1
ATOM 630 C C . ASN A 1 84 ? -2.488 1.128 14.261 1.00 87.69 84 ASN A C 1
ATOM 632 O O . ASN A 1 84 ? -2.605 1.296 15.475 1.00 87.69 84 ASN A O 1
ATOM 636 N N . PHE A 1 85 ? -1.968 0.002 13.755 1.00 88.19 85 PHE A N 1
ATOM 637 C CA . PHE A 1 85 ? -1.579 -1.152 14.559 1.00 88.19 85 PHE A CA 1
ATOM 638 C C . PHE A 1 85 ? -0.222 -0.920 15.226 1.00 88.19 85 PHE A C 1
ATOM 640 O O . PHE A 1 85 ? 0.742 -0.550 14.563 1.00 88.19 85 PHE A O 1
ATOM 647 N N . ASP A 1 86 ? -0.149 -1.170 16.535 1.00 87.75 86 ASP A N 1
ATOM 648 C CA . ASP A 1 86 ? 1.095 -1.109 17.298 1.00 87.75 86 ASP A CA 1
ATOM 649 C C . ASP A 1 86 ? 1.551 -2.536 17.646 1.00 87.75 86 ASP A C 1
ATOM 651 O O . ASP A 1 86 ? 0.936 -3.185 18.500 1.00 87.75 86 ASP A O 1
ATOM 655 N N . PRO A 1 87 ? 2.618 -3.050 17.009 1.00 85.44 87 PRO A N 1
ATOM 656 C CA . PRO A 1 87 ? 3.110 -4.395 17.282 1.00 85.44 87 PRO A CA 1
ATOM 657 C C . PRO A 1 87 ? 3.710 -4.542 18.689 1.00 85.44 87 PRO A C 1
ATOM 659 O O . PRO A 1 87 ? 3.812 -5.665 19.181 1.00 85.44 87 PRO A O 1
ATOM 662 N N . SER A 1 88 ? 4.088 -3.444 19.353 1.00 88.44 88 SER A N 1
ATOM 663 C CA . SER A 1 88 ? 4.599 -3.471 20.729 1.00 88.44 88 SER A CA 1
ATOM 664 C C . SER A 1 88 ? 3.491 -3.603 21.780 1.00 88.44 88 SER A C 1
ATOM 666 O O . SER A 1 88 ? 3.752 -4.052 22.896 1.00 88.44 88 SER A O 1
ATOM 668 N N . ASP A 1 89 ? 2.243 -3.295 21.412 1.00 89.81 89 ASP A N 1
ATOM 669 C CA . ASP A 1 89 ? 1.061 -3.462 22.262 1.00 89.81 89 ASP A CA 1
ATOM 670 C C . ASP A 1 89 ? -0.144 -3.996 21.460 1.00 89.81 89 ASP A C 1
ATOM 672 O O . ASP A 1 89 ? -1.129 -3.281 21.232 1.00 89.81 89 ASP A O 1
ATOM 676 N N . PRO A 1 90 ? -0.121 -5.285 21.065 1.00 83.38 90 PRO A N 1
ATOM 677 C CA . PRO A 1 90 ? -1.170 -5.883 20.233 1.00 83.38 90 PRO A CA 1
ATOM 678 C C . PRO A 1 90 ? -2.569 -5.837 20.868 1.00 83.38 90 PRO A C 1
ATOM 680 O O . PRO A 1 90 ? -3.591 -5.882 20.181 1.00 83.38 90 PRO A O 1
ATOM 683 N N . GLU A 1 91 ? -2.629 -5.744 22.198 1.00 87.44 91 GLU A N 1
ATOM 684 C CA . GLU A 1 91 ? -3.867 -5.743 22.975 1.00 87.44 91 GLU A CA 1
ATOM 685 C C . GLU A 1 91 ? -4.500 -4.351 23.099 1.00 87.44 91 GLU A C 1
ATOM 687 O O . GLU A 1 91 ? -5.663 -4.248 23.501 1.00 87.44 91 GLU A O 1
ATOM 692 N N . LYS A 1 92 ? -3.793 -3.277 22.718 1.00 87.19 92 LYS A N 1
ATOM 693 C CA . LYS A 1 92 ? -4.296 -1.895 22.766 1.00 87.19 92 LYS A CA 1
ATOM 694 C C . LYS A 1 92 ? -5.672 -1.763 22.117 1.00 87.19 92 LYS A C 1
ATOM 696 O O . LYS A 1 92 ? -6.620 -1.324 22.768 1.00 87.19 92 LYS A O 1
ATOM 701 N N . PHE A 1 93 ? -5.810 -2.260 20.887 1.00 81.94 93 PHE A N 1
ATOM 702 C CA . PHE A 1 93 ? -7.075 -2.253 20.149 1.00 81.94 93 PHE A CA 1
ATOM 703 C C . PHE A 1 93 ? -8.190 -3.017 20.854 1.00 81.94 93 PHE A C 1
ATOM 705 O O . PHE A 1 93 ? -9.350 -2.600 20.830 1.00 81.94 93 PHE A O 1
ATOM 712 N N . ARG A 1 94 ? -7.873 -4.168 21.457 1.00 83.31 94 ARG A N 1
ATOM 713 C CA . ARG A 1 94 ? -8.874 -4.977 22.157 1.00 83.31 94 ARG A CA 1
ATOM 714 C C . ARG A 1 94 ? -9.382 -4.221 23.381 1.00 83.31 94 ARG A C 1
ATOM 716 O O . ARG A 1 94 ? -10.592 -4.034 23.502 1.00 83.31 94 ARG A O 1
ATOM 723 N N . ARG A 1 95 ? -8.466 -3.698 24.201 1.00 89.38 95 ARG A N 1
ATOM 724 C CA . ARG A 1 95 ? -8.791 -2.926 25.407 1.00 89.38 95 ARG A CA 1
ATOM 725 C C . ARG A 1 95 ? -9.577 -1.655 25.083 1.00 89.38 95 ARG A C 1
ATOM 727 O O . ARG A 1 95 ? -10.554 -1.365 25.765 1.00 89.38 95 ARG A O 1
ATOM 734 N N . GLU A 1 96 ? -9.195 -0.903 24.053 1.00 87.31 96 GLU A N 1
ATOM 735 C CA . GLU A 1 96 ? -9.907 0.317 23.637 1.00 87.31 96 GLU A CA 1
ATOM 736 C C . GLU A 1 96 ? -11.341 0.020 23.180 1.00 87.31 96 GLU A C 1
ATOM 738 O O . GLU A 1 96 ? -12.283 0.682 23.619 1.00 87.31 96 GLU A O 1
ATOM 743 N N . ARG A 1 97 ? -11.541 -1.030 22.373 1.00 84.38 97 ARG A N 1
ATOM 744 C CA . ARG A 1 97 ? -12.887 -1.441 21.940 1.00 84.38 97 ARG A CA 1
ATOM 745 C C . ARG A 1 97 ? -13.751 -1.930 23.094 1.00 84.38 97 ARG A C 1
ATOM 747 O O . ARG A 1 97 ? -14.948 -1.652 23.114 1.00 84.38 97 ARG A O 1
ATOM 754 N N . GLU A 1 98 ? -13.179 -2.671 24.038 1.00 91.50 98 GLU A N 1
ATOM 755 C CA . GLU A 1 98 ? -13.895 -3.129 25.232 1.00 91.50 98 GLU A CA 1
ATOM 756 C C . GLU A 1 98 ? -14.318 -1.959 26.119 1.00 91.50 98 GLU A C 1
ATOM 758 O O . GLU A 1 98 ? -15.473 -1.916 26.543 1.00 91.50 98 GLU A O 1
ATOM 763 N N . LYS A 1 99 ? -13.428 -0.979 26.331 1.00 92.00 99 LYS A N 1
ATOM 764 C CA . LYS A 1 99 ? -13.745 0.260 27.055 1.00 92.00 99 LYS A CA 1
ATOM 765 C C . LYS A 1 99 ? -14.888 1.018 26.390 1.00 92.00 99 LYS A C 1
ATOM 767 O O . LYS A 1 99 ? -15.886 1.277 27.055 1.00 92.00 99 LYS A O 1
ATOM 772 N N . TRP A 1 100 ? -14.800 1.268 25.082 1.00 85.75 100 TRP A N 1
ATOM 773 C CA . TRP A 1 100 ? -15.862 1.952 24.337 1.00 85.75 100 TRP A CA 1
ATOM 774 C C . TRP A 1 100 ? -17.202 1.212 24.450 1.00 85.75 100 TRP A C 1
ATOM 776 O O . TRP A 1 100 ? -18.227 1.813 24.758 1.00 85.75 100 TRP A O 1
ATOM 786 N N . ARG A 1 101 ? -17.206 -0.120 24.302 1.00 90.38 101 ARG A N 1
ATOM 787 C CA . ARG A 1 101 ? -18.422 -0.936 24.477 1.00 90.38 101 ARG A CA 1
ATOM 788 C C . ARG A 1 101 ? -18.987 -0.855 25.896 1.00 90.38 101 ARG A C 1
ATOM 790 O O . ARG A 1 101 ? -20.205 -0.839 26.062 1.00 90.38 101 ARG A O 1
ATOM 797 N N . ALA A 1 102 ? -18.132 -0.843 26.916 1.00 92.12 102 ALA A N 1
ATOM 798 C CA . ALA A 1 102 ? -18.554 -0.734 28.309 1.00 92.12 102 ALA A CA 1
ATOM 799 C C . ALA A 1 102 ? -19.133 0.654 28.626 1.00 92.12 102 ALA A C 1
ATOM 801 O O . ALA A 1 102 ? -20.128 0.746 29.342 1.00 92.12 102 ALA A O 1
ATOM 802 N N . GLU A 1 103 ? -18.547 1.719 28.077 1.00 92.81 103 GLU A N 1
ATOM 803 C CA . GLU A 1 103 ? -19.038 3.095 28.207 1.00 92.81 103 GLU A CA 1
ATOM 804 C C . GLU A 1 103 ? -20.412 3.268 27.557 1.00 92.81 103 GLU A C 1
ATOM 806 O O . GLU A 1 103 ? -21.318 3.793 28.201 1.00 92.81 103 GLU A O 1
ATOM 811 N N . GLN A 1 104 ? -20.607 2.743 26.342 1.00 89.44 104 GLN A N 1
ATOM 812 C CA . GLN A 1 104 ? -21.908 2.782 25.661 1.00 89.44 104 GLN A CA 1
ATOM 813 C C . GLN A 1 104 ? -22.991 2.062 26.466 1.00 89.44 104 GLN A C 1
ATOM 815 O O . GLN A 1 104 ? -24.047 2.629 26.734 1.00 89.44 104 GLN A O 1
ATOM 820 N N . LYS A 1 105 ? -22.696 0.851 26.957 1.00 92.25 105 LYS A N 1
ATOM 821 C CA . LYS A 1 105 ? -23.632 0.108 27.814 1.00 92.25 105 LYS A CA 1
ATOM 822 C C . LYS A 1 105 ? -23.982 0.867 29.094 1.00 92.25 105 LYS A C 1
ATOM 824 O O . LYS A 1 105 ? -25.139 0.861 29.504 1.00 92.25 105 LYS A O 1
ATOM 829 N N . LYS A 1 106 ? -23.001 1.515 29.733 1.00 92.06 106 LYS A N 1
ATOM 830 C CA . LYS A 1 106 ? -23.248 2.342 30.924 1.00 92.06 106 LYS A CA 1
ATOM 831 C C . LYS A 1 106 ? -24.136 3.544 30.600 1.00 92.06 106 LYS A C 1
ATOM 833 O O . LYS A 1 106 ? -25.053 3.822 31.366 1.00 92.06 106 LYS A O 1
ATOM 838 N N . ALA A 1 107 ? -23.895 4.224 29.480 1.00 90.62 107 ALA A N 1
ATOM 839 C CA . ALA A 1 107 ? -24.703 5.360 29.043 1.00 90.62 107 ALA A CA 1
ATOM 840 C C . ALA A 1 107 ? -26.155 4.948 28.735 1.00 90.62 107 ALA A C 1
ATOM 842 O O . ALA A 1 107 ? -27.090 5.619 29.167 1.00 90.62 107 ALA A O 1
ATOM 843 N N . GLU A 1 108 ? -26.358 3.813 28.061 1.00 90.38 108 GLU A N 1
ATOM 844 C CA . GLU A 1 108 ? -27.689 3.252 27.792 1.00 90.38 108 GLU A CA 1
ATOM 845 C C . GLU A 1 108 ? -28.435 2.882 29.079 1.00 90.38 108 GLU A C 1
ATOM 847 O O . GLU A 1 108 ? -29.609 3.219 29.228 1.00 90.38 108 GLU A O 1
ATOM 852 N N . GLN A 1 109 ? -27.757 2.234 30.034 1.00 87.62 109 GLN A N 1
ATOM 853 C CA . GLN A 1 109 ? -28.347 1.880 31.329 1.00 87.62 109 GLN A CA 1
ATOM 854 C C . GLN A 1 109 ? -28.762 3.117 32.125 1.00 87.62 109 GLN A C 1
ATOM 856 O O . GLN A 1 109 ? -29.876 3.162 32.640 1.00 87.62 109 GLN A O 1
ATOM 861 N N . GLN A 1 110 ? -27.902 4.137 32.179 1.00 87.31 110 GLN A N 1
ATOM 862 C CA . GLN A 1 110 ? -28.214 5.396 32.856 1.00 87.31 110 GLN A CA 1
ATOM 863 C C . GLN A 1 110 ? -29.397 6.113 32.208 1.00 87.31 110 GLN A C 1
ATOM 865 O O . GLN A 1 110 ? -30.266 6.609 32.920 1.00 87.31 110 GLN A O 1
ATOM 870 N N . LYS A 1 111 ? -29.467 6.128 30.874 1.00 90.19 111 LYS A N 1
ATOM 871 C CA . LYS A 1 111 ? -30.595 6.716 30.148 1.00 90.19 111 LYS A CA 1
ATOM 872 C C . LYS A 1 111 ? -31.902 5.973 30.440 1.00 90.19 111 LYS A C 1
ATOM 874 O O . LYS A 1 111 ? -32.902 6.610 30.749 1.00 90.19 111 LYS A O 1
ATOM 879 N N . ALA A 1 112 ? -31.882 4.640 30.421 1.00 87.19 112 ALA A N 1
ATOM 880 C CA . ALA A 1 112 ? -33.051 3.820 30.740 1.00 87.19 112 ALA A CA 1
ATOM 881 C C . ALA A 1 112 ? -33.510 3.982 32.201 1.00 87.19 112 ALA A C 1
ATOM 883 O O . ALA A 1 112 ? -34.702 3.917 32.496 1.00 87.19 112 ALA A O 1
ATOM 884 N N . GLU A 1 113 ? -32.577 4.182 33.131 1.00 86.56 113 GLU A N 1
ATOM 885 C CA . GLU A 1 113 ? -32.896 4.425 34.537 1.00 86.56 113 GLU A CA 1
ATOM 886 C C . GLU A 1 113 ? -33.472 5.831 34.758 1.00 86.56 113 GLU A C 1
ATOM 888 O O . GLU A 1 113 ? -34.455 5.974 35.481 1.00 86.56 113 GLU A O 1
ATOM 893 N N . GLN A 1 114 ? -32.948 6.850 34.069 1.00 80.56 114 GLN A N 1
ATOM 894 C CA . GLN A 1 114 ? -33.516 8.204 34.069 1.00 80.56 114 GLN A CA 1
ATOM 895 C C . GLN A 1 114 ? -34.940 8.232 33.500 1.00 80.56 114 GLN A C 1
ATOM 897 O O . GLN A 1 114 ? -35.827 8.806 34.125 1.00 80.56 114 GLN A O 1
ATOM 902 N N . GLU A 1 115 ? -35.182 7.547 32.383 1.00 84.81 115 GLU A N 1
ATOM 903 C CA . GLU A 1 115 ? -36.500 7.468 31.740 1.00 84.81 115 GLU A CA 1
ATOM 904 C C . GLU A 1 115 ? -37.531 6.756 32.637 1.00 84.81 115 GLU A C 1
ATOM 906 O O . GLU A 1 115 ? -38.660 7.217 32.789 1.00 84.81 115 GLU A O 1
ATOM 911 N N . LYS A 1 116 ? -37.130 5.686 33.340 1.00 84.25 116 LYS A N 1
ATOM 912 C CA . LYS A 1 116 ? -37.982 5.035 34.355 1.00 84.25 116 LYS A CA 1
ATOM 913 C C . LYS A 1 116 ? -38.304 5.948 35.538 1.00 84.25 116 LYS A C 1
ATOM 915 O O . LYS A 1 116 ? -39.420 5.907 36.056 1.00 84.25 116 LYS A O 1
ATOM 920 N N . VAL A 1 117 ? -37.336 6.747 35.987 1.00 84.62 117 VAL A N 1
ATOM 921 C CA . VAL A 1 117 ? -37.537 7.721 37.070 1.00 84.62 117 VAL A CA 1
ATOM 922 C C . VAL A 1 117 ? -38.467 8.853 36.625 1.00 84.62 117 VAL A C 1
ATOM 924 O O . VAL A 1 117 ? -39.269 9.315 37.433 1.00 84.62 117 VAL A O 1
ATOM 927 N N . GLU A 1 118 ? -38.402 9.287 35.366 1.00 83.38 118 GLU A N 1
ATOM 928 C CA . GLU A 1 118 ? -39.316 10.290 34.805 1.00 83.38 118 GLU A CA 1
ATOM 929 C C . GLU A 1 118 ? -40.745 9.761 34.641 1.00 83.38 118 GLU A C 1
ATOM 931 O O . GLU A 1 118 ? -41.671 10.430 35.098 1.00 83.38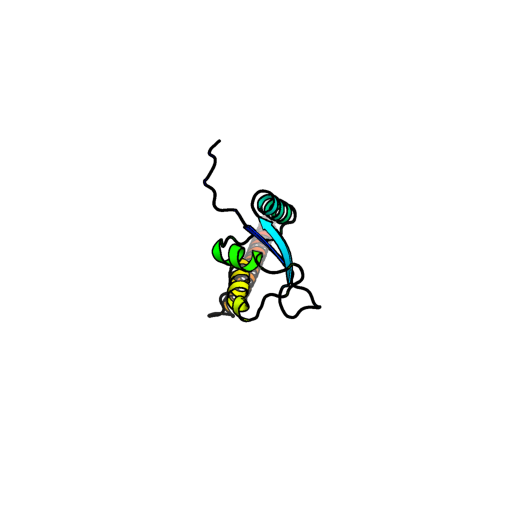 118 GLU A O 1
ATOM 936 N N . LEU A 1 119 ? -40.940 8.549 34.103 1.00 78.00 119 LEU A N 1
ATOM 937 C CA . LEU A 1 119 ? -42.276 7.938 34.006 1.00 78.00 119 LEU A CA 1
ATOM 938 C C . LEU A 1 119 ? -42.933 7.767 35.385 1.00 78.00 119 LEU A C 1
ATOM 940 O O . LEU A 1 119 ? -44.089 8.127 35.568 1.00 78.00 119 LEU A O 1
ATOM 944 N N . SER A 1 120 ? -42.176 7.300 36.383 1.00 76.62 120 SER A N 1
ATOM 945 C CA . SER A 1 120 ? -42.674 7.139 37.759 1.00 76.62 120 SER A CA 1
ATOM 946 C C . SER A 1 120 ? -43.101 8.465 38.406 1.00 76.62 120 SER A C 1
ATOM 948 O O . SER A 1 120 ? -44.027 8.500 39.217 1.00 76.62 120 SER A O 1
ATOM 950 N N . LYS A 1 121 ? -42.452 9.579 38.045 1.00 79.12 121 LYS A N 1
ATOM 951 C CA . LYS A 1 121 ? -42.831 10.921 38.512 1.00 79.12 121 LYS A CA 1
ATOM 952 C C . LYS A 1 121 ? -44.050 11.479 37.775 1.00 79.12 121 LYS A C 1
ATOM 954 O O . LYS A 1 121 ? -44.829 12.190 38.403 1.00 79.12 121 LYS A O 1
ATOM 959 N N . ALA A 1 122 ? -44.218 11.158 36.491 1.00 73.94 122 ALA A N 1
ATOM 960 C CA . ALA A 1 122 ? -45.387 11.552 35.707 1.00 73.94 122 ALA A CA 1
ATOM 961 C C . ALA A 1 122 ? -46.666 10.868 36.225 1.00 73.94 122 ALA A C 1
ATOM 963 O O . ALA A 1 122 ? -47.656 11.550 36.483 1.00 73.94 122 ALA A O 1
ATOM 964 N N . ASP A 1 123 ? -46.600 9.564 36.516 1.00 68.81 123 ASP A N 1
ATOM 965 C CA . ASP A 1 123 ? -47.725 8.801 37.080 1.00 68.81 123 ASP A CA 1
ATOM 966 C C . ASP A 1 123 ? -48.157 9.319 38.470 1.00 68.81 123 ASP A C 1
ATOM 968 O O . ASP A 1 123 ? -49.322 9.231 38.850 1.00 68.81 123 ASP A O 1
ATOM 972 N N . GLN A 1 124 ? -47.231 9.894 39.249 1.00 65.62 124 GLN A N 1
ATOM 973 C CA . GLN A 1 124 ? -47.526 10.476 40.568 1.00 65.62 124 GLN A CA 1
ATOM 974 C C . GLN A 1 124 ? -48.152 11.880 40.502 1.00 65.62 124 GLN A C 1
ATOM 976 O O . GLN A 1 124 ? -48.708 12.336 41.503 1.00 65.62 124 GLN A O 1
ATOM 981 N N . GLN A 1 125 ? -48.074 12.571 39.360 1.00 60.41 125 GLN A N 1
ATOM 982 C CA . GLN A 1 125 ? -48.655 13.906 39.173 1.00 60.41 125 GLN A CA 1
ATOM 983 C C . GLN A 1 125 ? -50.106 13.880 38.662 1.00 60.41 125 GLN A C 1
ATOM 985 O O . GLN A 1 125 ? -50.801 14.874 38.841 1.00 60.41 125 GLN A O 1
ATOM 990 N N . GLU A 1 126 ? -50.599 12.768 38.105 1.00 56.56 126 GLU A N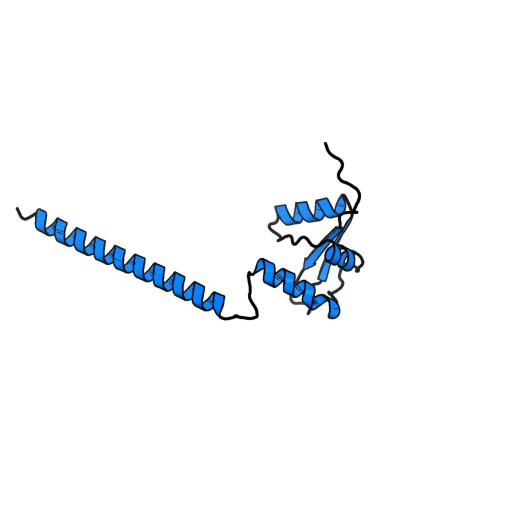 1
ATOM 991 C CA . GLU A 1 126 ? -51.995 12.635 37.636 1.00 56.56 126 GLU A CA 1
ATOM 992 C C . GLU A 1 126 ? -53.014 12.269 38.739 1.00 56.56 126 GLU A C 1
ATOM 994 O O . GLU A 1 126 ? -54.216 12.250 38.485 1.00 56.56 126 GLU A O 1
ATOM 999 N N . VAL A 1 127 ? -52.571 11.993 39.973 1.00 56.31 127 VAL A N 1
ATOM 1000 C CA . VAL A 1 127 ? -53.446 11.583 41.100 1.00 56.31 127 VAL A CA 1
ATOM 1001 C C . VAL A 1 127 ? -53.835 12.766 42.017 1.00 56.31 127 VAL A C 1
ATOM 1003 O O . VAL A 1 127 ? -54.343 12.554 43.118 1.00 56.31 127 VAL A O 1
ATOM 1006 N N . GLN A 1 128 ? -53.609 14.016 41.594 1.00 46.78 128 GLN A N 1
ATOM 1007 C CA . GLN A 1 128 ? -54.020 15.230 42.326 1.00 46.78 128 GLN A CA 1
ATOM 1008 C C . GLN A 1 128 ? -55.100 16.021 41.594 1.00 46.78 128 GLN A C 1
ATOM 1010 O O . GLN A 1 128 ? -54.987 16.181 40.360 1.00 46.78 128 GLN A O 1
#

Organism: NCBI:txid2840707

pLDDT: mean 87.7, std 13.53, range [40.56, 98.12]

Secondary structure (DSSP, 8-state):
---------EEEEEE--TT-SS-EEEEEEETHHHHHHHHHHHHTT------HHHHHHHTTSPTTPBPPGGGHHHHHHHHHHHHT--TT-TTHHHHHHHHHHHHHHHHHHHHHHHHHHHHHHHHHHTT-

Foldseek 3Di:
DDDPDDPFDKAWDWDDDPVDPAIFTADIDTHPRRVVVVVVCVVVVNDDDDDSVVRVVVNVDDGRDGDDPVCVVVVVVVVCVVVVADPVCNCPVVVVVVVVVVVVVVVVVVVVVVVVVVVVVVVVVVVD

Sequence (128 aa):
MSKSNGGARRAVALQYGTEHSAPVIIASGMGNLAEKIVEVASENGVPIYEDNSLATVLSQMELGREIPEELYGAIVEIYLYFLNFDPSDPEKFRREREKWRAEQKKAEQQKAEQEKVELSKADQQEVQ

InterPro domains:
  IPR006135 Type III secretion system substrate exporter [PF01312] (11-81)
  IPR006135 Type III secretion system substrate exporter [PTHR30531] (11-84)
  IPR029025 Type III secretion system substrate exporter, C-terminal [G3DSA:3.40.1690.10] (8-86)
  IPR029025 Type III secretion system substrate exporter, C-terminal [SSF160544] (9-85)